Protein AF-A0A1A5ZXB4-F1 (afdb_monomer)

Solvent-accessible surface area (backbone atoms only — not comparable to full-atom values): 4715 Å² total; per-residue (Å²): 105,70,48,60,53,51,34,54,52,55,63,71,67,55,71,84,89,58,99,65,87,51,65,65,51,53,52,52,53,52,50,41,52,52,31,53,52,52,42,50,53,52,49,51,53,55,48,50,57,53,46,40,56,52,53,42,49,51,37,50,55,49,24,72,77,41,71,86,46,60,66,35,61,54,45,53,71,56,66,65,83,123

Structure (mmCIF, N/CA/C/O backbone):
data_AF-A0A1A5ZXB4-F1
#
_entry.id   AF-A0A1A5ZXB4-F1
#
loop_
_atom_site.group_PDB
_atom_site.id
_atom_site.type_symbol
_atom_site.label_atom_id
_atom_site.label_alt_id
_atom_site.label_comp_id
_atom_site.label_asym_id
_atom_site.label_entity_id
_atom_site.label_seq_id
_atom_site.pdbx_PDB_ins_code
_atom_site.Cartn_x
_atom_site.Cartn_y
_atom_site.Cartn_z
_atom_site.occupancy
_atom_site.B_iso_or_equiv
_atom_site.auth_seq_id
_atom_site.auth_comp_id
_atom_site.auth_asym_id
_atom_site.auth_atom_id
_atom_site.pdbx_PDB_model_num
ATOM 1 N N . MET A 1 1 ? -9.456 -7.465 1.907 1.00 67.50 1 MET A N 1
ATOM 2 C CA . MET A 1 1 ? -10.807 -7.657 2.464 1.00 67.50 1 MET A CA 1
ATOM 3 C C . MET A 1 1 ? -10.726 -7.831 3.965 1.00 67.50 1 MET A C 1
ATOM 5 O O . MET A 1 1 ? -10.920 -6.831 4.625 1.00 67.50 1 MET A O 1
ATOM 9 N N . LEU A 1 2 ? -10.244 -8.960 4.496 1.00 87.69 2 LEU A N 1
ATOM 10 C CA . LEU A 1 2 ? -10.267 -9.260 5.943 1.00 87.69 2 LEU A CA 1
ATOM 11 C C . LEU A 1 2 ? -9.918 -8.103 6.906 1.00 87.69 2 LEU A C 1
ATOM 13 O O . LEU A 1 2 ? -10.703 -7.815 7.797 1.00 87.69 2 LEU A O 1
ATOM 17 N N . ALA A 1 3 ? -8.782 -7.410 6.736 1.00 89.94 3 ALA A N 1
ATOM 18 C CA . ALA A 1 3 ? -8.408 -6.302 7.632 1.00 89.94 3 ALA A CA 1
ATOM 19 C C . ALA A 1 3 ? -9.347 -5.083 7.525 1.00 89.94 3 ALA A C 1
ATOM 21 O O . ALA A 1 3 ? -9.625 -4.425 8.522 1.00 89.94 3 ALA A O 1
ATOM 22 N N . GLN A 1 4 ? -9.847 -4.799 6.321 1.00 91.62 4 GLN A N 1
ATOM 23 C CA . GLN A 1 4 ? -10.800 -3.719 6.067 1.00 91.62 4 GLN A CA 1
ATOM 24 C C . GLN A 1 4 ? -12.181 -4.072 6.636 1.00 91.62 4 GLN A C 1
ATOM 26 O O . GLN A 1 4 ? -12.808 -3.233 7.274 1.00 91.62 4 GLN A O 1
ATOM 31 N N . ASP A 1 5 ? -12.619 -5.317 6.450 1.00 94.75 5 ASP A N 1
ATOM 32 C CA . ASP A 1 5 ? -13.911 -5.807 6.939 1.00 94.75 5 ASP A CA 1
ATOM 33 C C . ASP A 1 5 ? -13.927 -5.840 8.476 1.00 94.75 5 ASP A C 1
ATOM 35 O O . ASP A 1 5 ? -14.886 -5.390 9.099 1.00 94.75 5 ASP A O 1
ATOM 39 N N . LEU A 1 6 ? -12.825 -6.280 9.100 1.00 95.44 6 LEU A N 1
ATOM 40 C CA . LEU A 1 6 ? -12.670 -6.281 10.556 1.00 95.44 6 LEU A CA 1
ATOM 41 C C . LEU A 1 6 ? -12.617 -4.862 11.133 1.00 95.44 6 LEU A C 1
ATOM 43 O O . LEU A 1 6 ? -13.171 -4.623 12.202 1.00 95.44 6 LEU A O 1
ATOM 47 N N . LYS A 1 7 ? -11.983 -3.917 10.424 1.00 95.69 7 LYS A N 1
ATOM 48 C CA . LYS A 1 7 ? -11.985 -2.500 10.807 1.00 95.69 7 LYS A CA 1
ATOM 49 C C . LYS A 1 7 ? -13.412 -1.954 10.842 1.00 95.69 7 LYS A C 1
ATOM 51 O O . LYS A 1 7 ? -13.793 -1.355 11.839 1.00 95.69 7 LYS A O 1
ATOM 56 N N . VAL A 1 8 ? -14.186 -2.185 9.778 1.00 95.88 8 VAL A N 1
ATOM 57 C CA . VAL A 1 8 ? -15.582 -1.726 9.687 1.00 95.88 8 VAL A CA 1
ATOM 58 C C . VAL A 1 8 ? -16.438 -2.367 10.774 1.00 95.88 8 VAL A C 1
ATOM 60 O O . VAL A 1 8 ? -17.216 -1.671 11.415 1.00 95.88 8 VAL A O 1
ATOM 63 N N . TRP A 1 9 ? -16.276 -3.670 11.017 1.00 96.06 9 TRP A N 1
ATOM 64 C CA . TRP A 1 9 ? -16.960 -4.339 12.122 1.00 96.06 9 TRP A CA 1
ATOM 65 C C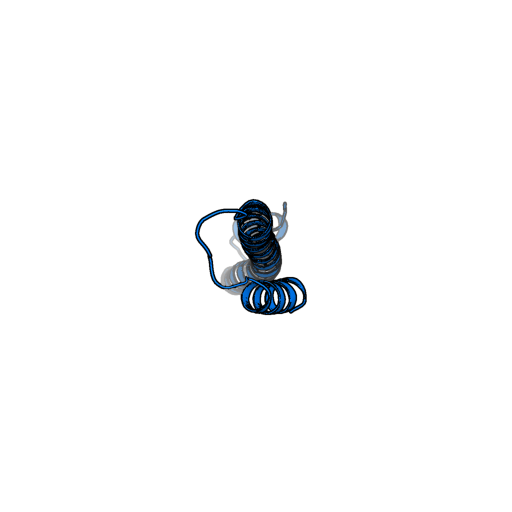 . TRP A 1 9 ? -16.630 -3.679 13.464 1.00 96.06 9 TRP A C 1
ATOM 67 O O . TRP A 1 9 ? -17.538 -3.273 14.177 1.00 96.06 9 TRP A O 1
ATOM 77 N N . LEU A 1 10 ? -15.347 -3.479 13.767 1.00 95.06 10 LEU A N 1
ATOM 78 C CA . LEU A 1 10 ? -14.922 -2.906 15.042 1.00 95.06 10 LEU A CA 1
ATOM 79 C C . LEU A 1 10 ? -15.381 -1.449 15.228 1.00 95.06 10 LEU A C 1
ATOM 81 O O . LEU A 1 10 ? -15.710 -1.062 16.343 1.00 95.06 10 LEU A O 1
ATOM 85 N N . GLU A 1 11 ? -15.453 -0.660 14.152 1.00 95.00 11 GLU A N 1
ATOM 86 C CA . GLU A 1 11 ? -16.022 0.698 14.170 1.00 95.00 11 GLU A CA 1
ATOM 87 C C . GLU A 1 11 ? -17.509 0.710 14.558 1.00 95.00 11 GLU A C 1
ATOM 89 O O . GLU A 1 11 ? -17.952 1.650 15.215 1.00 95.00 11 GLU A O 1
ATOM 94 N N . MET A 1 12 ? -18.273 -0.324 14.189 1.00 95.44 12 MET A N 1
ATOM 95 C CA . MET A 1 12 ? -19.690 -0.454 14.559 1.00 95.44 12 MET A CA 1
ATOM 96 C C . MET A 1 12 ? -19.898 -0.940 16.000 1.00 95.44 12 MET A C 1
ATOM 98 O O . MET A 1 12 ? -20.978 -0.751 16.550 1.00 95.44 12 MET A O 1
ATOM 102 N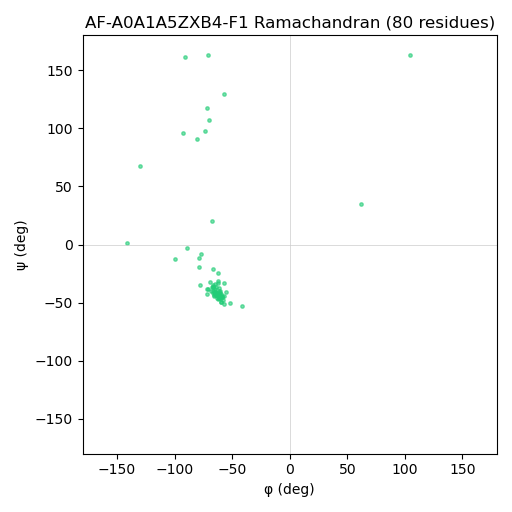 N . GLU A 1 13 ? -18.881 -1.555 16.606 1.00 94.50 13 GLU A N 1
ATOM 103 C CA . GLU A 1 13 ? -18.919 -2.064 17.983 1.00 94.50 13 GLU A CA 1
ATOM 104 C C . GLU A 1 13 ? -18.479 -1.019 19.024 1.00 94.50 13 GLU A C 1
ATOM 106 O O . GLU A 1 13 ? -18.498 -1.309 20.223 1.00 94.50 13 GLU A O 1
ATOM 111 N N . ILE A 1 14 ? -18.054 0.182 18.603 1.00 90.19 14 ILE A N 1
ATOM 112 C CA . ILE A 1 14 ? -17.723 1.261 19.540 1.00 90.19 14 ILE A CA 1
ATOM 113 C C . ILE A 1 14 ? -19.027 1.802 20.147 1.00 90.19 14 ILE A C 1
ATOM 115 O O . ILE A 1 14 ? -19.866 2.338 19.417 1.00 90.1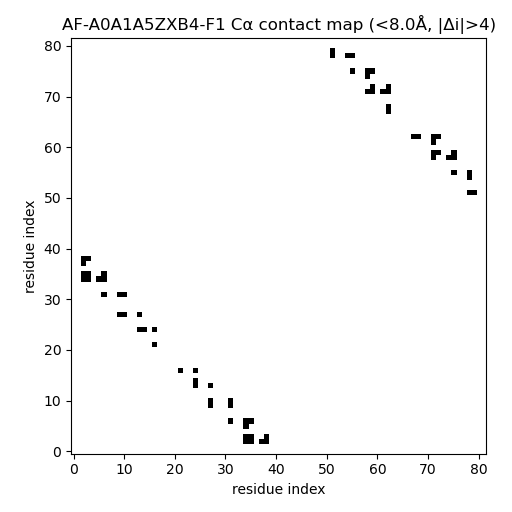9 14 ILE A O 1
ATOM 119 N N . PRO A 1 15 ? -19.217 1.693 21.475 1.00 88.06 15 PRO A N 1
ATOM 120 C CA . PRO A 1 15 ? -20.404 2.218 22.133 1.00 88.06 15 PRO A CA 1
ATOM 121 C C . PRO A 1 15 ? -20.386 3.751 22.163 1.00 88.06 15 PRO A C 1
ATOM 123 O O . PRO A 1 15 ? -19.345 4.392 22.008 1.00 88.06 15 PRO A O 1
ATOM 126 N N . VAL A 1 16 ? -21.550 4.356 22.414 1.00 83.38 16 VAL A N 1
ATOM 127 C CA . VAL A 1 16 ? -21.630 5.793 22.707 1.00 83.38 16 VAL A CA 1
ATOM 128 C C . VAL A 1 16 ? -20.737 6.093 23.910 1.00 83.38 16 VAL A C 1
ATOM 130 O O . VAL A 1 16 ? -20.819 5.414 24.931 1.00 83.38 16 VAL A O 1
ATOM 133 N N . VAL A 1 17 ? -19.866 7.094 23.777 1.00 75.12 17 VAL A N 1
ATOM 134 C CA . VAL A 1 17 ? -18.971 7.505 24.860 1.00 75.12 17 VAL A CA 1
ATOM 135 C C . VAL A 1 17 ? -19.809 8.176 25.946 1.00 75.12 17 VAL A C 1
ATOM 137 O O . VAL A 1 17 ? -20.297 9.291 25.766 1.00 75.12 17 VAL A O 1
ATOM 140 N N . GLU A 1 18 ? -19.994 7.474 27.057 1.00 79.56 18 GLU A N 1
ATOM 141 C CA . GLU A 1 18 ? -20.578 8.008 28.286 1.00 79.56 18 GLU A CA 1
ATOM 142 C C . GLU A 1 18 ? -19.472 8.566 29.200 1.00 79.56 18 GLU A C 1
ATOM 144 O O . GLU A 1 18 ? -18.286 8.281 29.014 1.00 79.56 18 GLU A O 1
ATOM 149 N N . ASP A 1 19 ? -19.841 9.412 30.166 1.00 77.94 19 ASP A N 1
ATOM 150 C CA . ASP A 1 19 ? -18.874 10.079 31.043 1.00 77.94 19 ASP A CA 1
ATOM 151 C C . ASP A 1 19 ? -18.301 9.068 32.062 1.00 77.94 19 ASP A C 1
ATOM 153 O O . ASP A 1 19 ? -18.928 8.733 33.069 1.00 77.94 19 ASP A O 1
ATOM 157 N N . GLY A 1 20 ? -17.116 8.529 31.756 1.00 76.88 20 GLY A N 1
ATOM 158 C CA . GLY A 1 20 ? -16.449 7.458 32.507 1.00 76.88 20 GLY A CA 1
ATOM 159 C C . GLY A 1 20 ? -16.518 6.082 31.823 1.00 76.88 20 GLY A C 1
ATOM 160 O O . GLY A 1 20 ? -17.311 5.848 30.924 1.00 76.88 20 GLY A O 1
ATOM 161 N N . ASN A 1 21 ? -15.658 5.140 32.242 1.00 79.38 21 ASN A N 1
ATOM 162 C CA . ASN A 1 21 ? -15.554 3.781 31.669 1.00 79.38 21 ASN A CA 1
ATOM 163 C C . ASN A 1 21 ? -15.140 3.713 30.172 1.00 79.38 21 ASN A C 1
ATOM 165 O O . ASN A 1 21 ? -15.546 2.812 29.440 1.00 79.38 21 ASN A O 1
ATOM 169 N N . SER A 1 22 ? -14.280 4.632 29.713 1.00 87.88 22 SER A N 1
ATOM 170 C CA . SER A 1 22 ? -13.837 4.726 28.308 1.00 87.88 22 SER A CA 1
ATOM 171 C C . SER A 1 22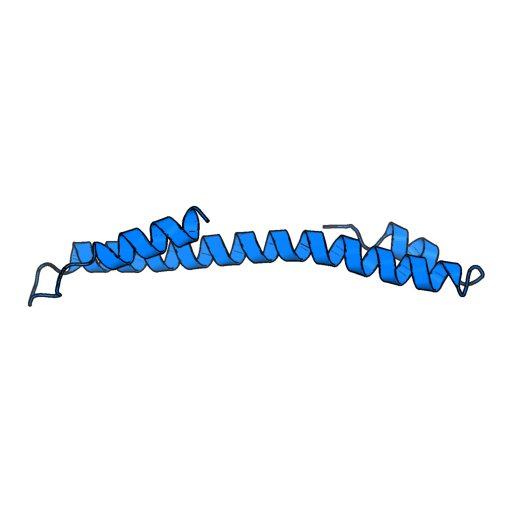 ? -12.755 3.722 27.893 1.00 87.88 22 SER A C 1
ATOM 173 O O . SER A 1 22 ? -12.496 3.571 26.703 1.00 87.88 22 SER A O 1
ATOM 175 N N . PHE A 1 23 ? -12.129 3.008 28.838 1.00 92.06 23 PHE A N 1
ATOM 176 C CA . PHE A 1 23 ? -10.960 2.164 28.551 1.00 92.06 23 PHE A CA 1
ATOM 177 C C . PHE A 1 23 ? -11.217 1.133 27.439 1.00 92.06 23 PHE A C 1
ATOM 179 O O . PHE A 1 23 ? -10.369 0.926 26.575 1.00 92.06 23 PHE A O 1
ATOM 186 N N . GLY A 1 24 ? -12.400 0.507 27.425 1.00 91.94 24 GLY A N 1
ATOM 187 C CA . GLY A 1 24 ? -12.779 -0.426 26.360 1.00 91.94 24 GLY A CA 1
ATOM 188 C C . GLY A 1 24 ? -12.847 0.243 24.983 1.00 91.94 24 GLY A C 1
ATOM 189 O O . GLY A 1 24 ? -12.309 -0.297 24.017 1.00 91.94 24 GLY A O 1
ATOM 190 N N . ALA A 1 25 ? -13.428 1.443 24.909 1.00 91.00 25 ALA A N 1
ATOM 191 C CA . ALA A 1 25 ? -13.509 2.234 23.681 1.00 91.00 25 ALA A CA 1
ATOM 192 C C . ALA A 1 25 ? -12.121 2.711 23.209 1.00 91.00 25 ALA A C 1
ATOM 194 O O . ALA A 1 25 ? -11.830 2.698 22.010 1.00 91.00 25 ALA A O 1
ATOM 195 N N . ASP A 1 26 ? -11.226 3.053 24.140 1.00 92.19 26 ASP A N 1
ATOM 196 C CA . ASP A 1 26 ? -9.841 3.429 23.833 1.00 92.19 26 ASP A CA 1
ATOM 197 C C . ASP A 1 26 ? -9.058 2.243 23.240 1.00 92.19 26 ASP A C 1
ATOM 199 O O . ASP A 1 26 ? -8.341 2.390 22.244 1.00 92.19 26 ASP A O 1
ATOM 203 N N . VAL A 1 27 ? -9.248 1.036 23.789 1.00 95.00 27 VAL A N 1
ATOM 204 C CA . VAL A 1 27 ? -8.670 -0.206 23.245 1.00 95.00 27 VAL A CA 1
ATOM 205 C C . VAL A 1 27 ? -9.213 -0.503 21.845 1.00 95.00 27 VAL A C 1
ATOM 207 O O . VAL A 1 27 ? -8.428 -0.797 20.940 1.00 95.00 27 VAL A O 1
ATOM 210 N N . GLN A 1 28 ? -10.529 -0.396 21.636 1.00 95.25 28 GLN A N 1
ATOM 211 C CA . GLN A 1 28 ? -11.143 -0.581 20.314 1.00 95.25 28 GLN A CA 1
ATOM 212 C C . GLN A 1 28 ? -10.576 0.421 19.294 1.00 95.25 28 GLN A C 1
ATOM 214 O O . GLN A 1 28 ? -10.175 0.028 18.196 1.00 95.25 28 GLN A O 1
ATOM 219 N N . THR A 1 29 ? -10.440 1.691 19.680 1.00 93.62 29 THR A N 1
ATOM 220 C CA . THR A 1 29 ? -9.854 2.749 18.840 1.00 93.62 29 THR A CA 1
ATOM 221 C C . THR A 1 29 ? -8.401 2.441 18.471 1.00 93.62 29 THR A C 1
ATOM 223 O O . THR A 1 29 ? -7.992 2.593 17.315 1.00 93.62 29 THR A O 1
ATOM 226 N N . HIS A 1 30 ? -7.612 1.949 19.427 1.00 96.50 30 HIS A N 1
ATOM 227 C CA . HIS A 1 30 ? -6.234 1.546 19.167 1.00 96.50 30 HIS A CA 1
ATOM 228 C C . HIS A 1 30 ? -6.146 0.380 18.168 1.00 96.50 30 HIS A C 1
ATOM 230 O O . HIS A 1 30 ? -5.330 0.414 17.244 1.00 96.50 30 HIS A O 1
ATOM 236 N N . LEU A 1 31 ? -7.013 -0.625 18.304 1.00 96.69 31 LEU A N 1
ATOM 237 C CA . LEU A 1 31 ? -7.070 -1.770 17.392 1.00 96.69 31 LEU A CA 1
ATOM 238 C C . LEU A 1 31 ? -7.478 -1.366 15.966 1.00 96.69 31 LEU A C 1
ATOM 240 O O . LEU A 1 31 ? -6.888 -1.864 15.006 1.00 96.69 31 LEU A O 1
ATOM 244 N N . ILE A 1 32 ? -8.413 -0.424 15.808 1.00 96.94 32 ILE A N 1
ATOM 245 C CA . ILE A 1 32 ? -8.778 0.151 14.498 1.00 96.94 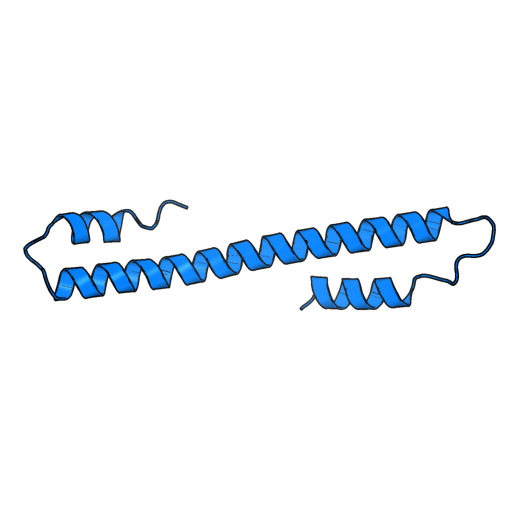32 ILE A CA 1
ATOM 246 C C . ILE A 1 32 ? -7.553 0.765 13.810 1.00 96.94 32 ILE A C 1
ATOM 248 O O . ILE A 1 32 ? -7.327 0.527 12.619 1.00 96.94 32 ILE A O 1
ATOM 252 N N . SER A 1 33 ? -6.735 1.513 14.558 1.00 97.00 33 SER A N 1
ATOM 253 C CA . SER A 1 33 ? -5.489 2.093 14.044 1.00 97.00 33 SER A CA 1
ATOM 254 C C . SER A 1 33 ? -4.504 1.009 13.588 1.00 97.00 33 SER A C 1
ATOM 256 O O . SER A 1 33 ? -3.992 1.057 12.467 1.00 97.00 33 SER A O 1
ATOM 258 N N . GLN A 1 34 ? -4.314 -0.039 14.398 1.00 96.75 34 GLN A N 1
ATOM 259 C CA . GLN A 1 34 ? -3.447 -1.162 14.0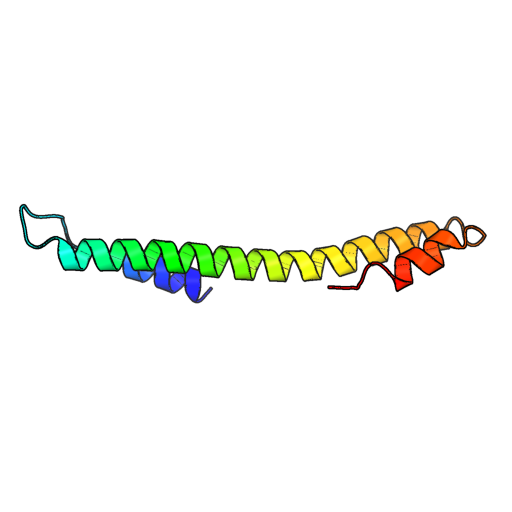29 1.00 96.75 34 GLN A CA 1
ATOM 260 C C . GLN A 1 34 ? -3.933 -1.899 12.770 1.00 96.75 34 GLN A C 1
ATOM 262 O O . GLN A 1 34 ? -3.119 -2.271 11.920 1.00 96.75 34 GLN A O 1
ATOM 267 N N . LEU A 1 35 ? -5.247 -2.091 12.618 1.00 96.75 35 LEU A N 1
ATOM 268 C CA . LEU A 1 35 ? -5.835 -2.704 11.423 1.00 96.75 35 LEU A CA 1
ATOM 269 C C . LEU A 1 35 ? -5.602 -1.850 10.173 1.00 96.75 35 LEU A C 1
ATOM 271 O O . LEU A 1 35 ? -5.247 -2.391 9.121 1.00 96.75 35 LEU A O 1
ATOM 275 N N . ALA A 1 36 ? -5.742 -0.526 10.287 1.00 95.75 36 ALA A N 1
ATOM 276 C CA . ALA A 1 36 ? -5.459 0.399 9.193 1.00 95.75 36 ALA A CA 1
ATOM 277 C C . ALA A 1 36 ? -3.982 0.336 8.761 1.00 95.75 36 ALA A C 1
ATOM 279 O O . ALA A 1 36 ? -3.687 0.253 7.564 1.00 95.75 36 ALA A O 1
ATOM 280 N N . ASP A 1 37 ? -3.058 0.289 9.721 1.00 96.38 37 ASP A N 1
ATOM 281 C CA . ASP A 1 37 ? -1.626 0.152 9.450 1.00 96.38 37 ASP A CA 1
ATOM 282 C C . ASP A 1 37 ? -1.274 -1.195 8.810 1.00 96.38 37 ASP A C 1
ATOM 284 O O . ASP A 1 37 ? -0.497 -1.249 7.849 1.00 96.38 37 ASP A O 1
ATOM 288 N N . ALA A 1 38 ? -1.855 -2.291 9.305 1.00 95.31 38 ALA A N 1
ATOM 289 C CA . ALA A 1 38 ? -1.662 -3.621 8.735 1.00 95.31 38 ALA A CA 1
ATOM 290 C C . ALA A 1 38 ? -2.170 -3.686 7.286 1.00 95.31 38 ALA A C 1
ATOM 292 O O . ALA A 1 38 ? -1.464 -4.176 6.396 1.00 95.31 38 ALA A O 1
ATOM 293 N N . TYR A 1 39 ? -3.356 -3.128 7.028 1.00 95.75 39 TYR A N 1
ATOM 294 C CA . TYR A 1 39 ? -3.916 -3.036 5.684 1.00 95.75 39 TYR A CA 1
ATOM 295 C C . TYR A 1 39 ? -3.025 -2.206 4.753 1.00 95.75 39 TYR A C 1
ATOM 297 O O . TYR A 1 39 ? -2.695 -2.655 3.652 1.00 95.75 39 TYR A O 1
ATOM 305 N N . LYS A 1 40 ? -2.558 -1.036 5.209 1.00 95.94 40 LYS A N 1
ATOM 306 C CA . LYS A 1 40 ? -1.646 -0.175 4.446 1.00 95.94 40 LYS A CA 1
ATOM 307 C C . LYS A 1 40 ? -0.359 -0.909 4.072 1.00 95.94 40 LYS A C 1
ATOM 309 O O . LYS A 1 40 ? 0.030 -0.879 2.907 1.00 95.94 40 LYS A O 1
ATOM 314 N N . LYS A 1 41 ? 0.279 -1.601 5.022 1.00 95.38 41 LYS A N 1
ATOM 315 C CA . LYS A 1 41 ? 1.505 -2.384 4.774 1.00 95.38 41 LYS A CA 1
ATOM 316 C C . LYS A 1 41 ? 1.272 -3.493 3.748 1.00 95.38 41 LYS A C 1
ATOM 318 O O . LYS A 1 41 ? 2.057 -3.629 2.811 1.00 95.38 41 LYS A O 1
ATOM 323 N N . SER A 1 42 ? 0.176 -4.239 3.887 1.00 94.31 42 SER A N 1
ATOM 324 C CA . SER A 1 42 ? -0.195 -5.294 2.937 1.00 94.31 42 SER A CA 1
ATOM 325 C C . SER A 1 42 ? -0.421 -4.737 1.527 1.00 94.31 42 SER A C 1
ATOM 327 O O . SER A 1 42 ? 0.106 -5.279 0.555 1.00 94.31 42 SER A O 1
ATOM 329 N N . ASN A 1 43 ? -1.123 -3.607 1.414 1.00 94.31 43 ASN A N 1
ATOM 330 C CA . ASN A 1 43 ? -1.380 -2.960 0.131 1.00 94.31 43 ASN A CA 1
ATOM 331 C C . ASN A 1 43 ? -0.094 -2.407 -0.506 1.00 94.31 43 ASN A C 1
ATOM 333 O O . ASN A 1 43 ? 0.112 -2.562 -1.707 1.00 94.31 43 ASN A O 1
ATOM 337 N N . THR A 1 44 ? 0.808 -1.815 0.285 1.00 95.25 44 THR A N 1
ATOM 338 C CA . THR A 1 44 ? 2.132 -1.384 -0.194 1.00 95.25 44 THR A CA 1
ATOM 339 C C . THR A 1 44 ? 2.926 -2.560 -0.751 1.00 95.25 44 THR A C 1
ATOM 341 O O . THR A 1 44 ? 3.477 -2.450 -1.843 1.00 95.25 44 THR A O 1
ATOM 344 N N . MET A 1 45 ? 2.939 -3.699 -0.055 1.00 94.38 45 MET A N 1
ATOM 345 C CA . MET A 1 45 ? 3.614 -4.908 -0.532 1.00 94.38 45 MET A CA 1
ATOM 346 C C . MET A 1 45 ? 3.005 -5.414 -1.847 1.00 94.38 45 MET A C 1
ATOM 348 O O . MET A 1 45 ? 3.731 -5.670 -2.806 1.00 94.38 45 MET A O 1
ATOM 352 N N . GLN A 1 46 ? 1.673 -5.491 -1.936 1.00 94.06 46 GLN A N 1
ATOM 353 C CA . GLN A 1 46 ? 0.987 -5.910 -3.162 1.00 94.06 46 GLN A CA 1
ATOM 354 C C . GLN A 1 46 ? 1.272 -4.964 -4.340 1.00 94.06 46 GLN A C 1
ATOM 356 O O . GLN A 1 46 ? 1.507 -5.419 -5.463 1.00 94.06 46 GLN A O 1
ATOM 361 N N . ASN A 1 47 ? 1.274 -3.653 -4.094 1.00 94.62 47 ASN A N 1
ATOM 362 C CA . ASN A 1 47 ? 1.606 -2.655 -5.106 1.00 94.62 47 ASN A CA 1
ATOM 363 C C . ASN A 1 47 ? 3.077 -2.731 -5.519 1.00 94.62 47 ASN A C 1
ATOM 365 O O . ASN A 1 47 ? 3.360 -2.596 -6.706 1.00 94.62 47 ASN A O 1
ATOM 369 N N . GLY A 1 48 ? 3.989 -3.017 -4.586 1.00 93.50 48 GLY A N 1
ATOM 370 C CA . GLY A 1 48 ? 5.405 -3.243 -4.877 1.00 93.50 48 GLY A CA 1
ATOM 371 C C . GLY A 1 48 ? 5.619 -4.396 -5.860 1.00 93.50 48 GLY A C 1
ATOM 372 O O . GLY A 1 48 ? 6.325 -4.231 -6.851 1.00 93.50 48 GLY A O 1
ATOM 373 N N . VAL A 1 49 ? 4.924 -5.523 -5.666 1.00 93.12 49 VAL A N 1
ATOM 374 C CA . VAL A 1 49 ? 4.984 -6.670 -6.595 1.00 93.12 49 VAL A CA 1
ATOM 375 C C . VAL A 1 49 ? 4.468 -6.296 -7.990 1.00 93.12 49 VAL A C 1
ATOM 377 O O . VAL A 1 49 ? 5.067 -6.653 -9.004 1.00 93.12 49 VAL A O 1
ATOM 380 N N . ARG A 1 50 ? 3.366 -5.542 -8.070 1.00 94.38 50 ARG A N 1
ATOM 381 C CA . ARG A 1 50 ? 2.826 -5.072 -9.359 1.00 94.38 50 ARG A CA 1
ATOM 382 C C . ARG A 1 50 ? 3.776 -4.098 -10.056 1.00 94.38 50 ARG A C 1
ATOM 384 O O . ARG A 1 50 ? 3.989 -4.222 -11.261 1.00 94.38 50 ARG A O 1
ATOM 391 N N . ALA A 1 51 ? 4.339 -3.154 -9.303 1.00 93.38 51 ALA A N 1
ATOM 392 C CA . ALA A 1 51 ? 5.287 -2.169 -9.809 1.00 93.38 51 ALA A CA 1
ATOM 393 C C . ALA A 1 51 ? 6.539 -2.850 -10.369 1.00 93.38 51 ALA A C 1
ATOM 395 O O . ALA A 1 51 ? 6.917 -2.565 -11.499 1.00 93.38 51 ALA A O 1
ATOM 396 N N . HIS A 1 52 ? 7.082 -3.839 -9.656 1.00 91.88 52 HIS A N 1
ATOM 397 C CA . HIS A 1 52 ? 8.213 -4.644 -10.113 1.00 91.88 52 HIS A CA 1
ATOM 398 C C . HIS A 1 52 ? 7.992 -5.238 -11.515 1.00 91.88 52 HIS A C 1
ATOM 400 O O . HIS A 1 52 ? 8.819 -5.061 -12.412 1.00 91.88 52 HIS A O 1
ATOM 406 N N . HIS A 1 53 ? 6.851 -5.897 -11.747 1.00 92.94 53 HIS A N 1
ATOM 407 C CA . HIS A 1 53 ? 6.544 -6.441 -13.072 1.00 92.94 53 HIS A CA 1
ATOM 408 C C . HIS A 1 53 ? 6.365 -5.343 -14.130 1.00 92.94 53 HIS A C 1
ATOM 410 O O . HIS A 1 53 ? 6.830 -5.501 -15.261 1.00 92.94 53 HIS A O 1
ATOM 416 N N . GLY A 1 54 ? 5.716 -4.231 -13.771 1.00 94.94 54 GLY A N 1
ATOM 417 C CA . GLY A 1 54 ? 5.512 -3.095 -14.668 1.00 94.94 54 GLY A CA 1
ATOM 418 C C . GLY A 1 54 ? 6.818 -2.415 -15.085 1.00 94.94 54 GLY A C 1
ATOM 419 O O . GLY A 1 54 ? 7.012 -2.127 -16.265 1.00 94.94 54 GLY A O 1
ATOM 420 N N . ASP A 1 55 ? 7.736 -2.199 -14.150 1.00 94.62 55 ASP A N 1
ATOM 421 C CA . ASP A 1 55 ? 9.018 -1.548 -14.420 1.00 94.62 55 ASP A CA 1
ATOM 422 C C . ASP A 1 55 ? 9.950 -2.460 -15.218 1.00 94.62 55 ASP A C 1
ATOM 424 O O . ASP A 1 55 ? 10.574 -2.013 -16.184 1.00 94.62 55 ASP A O 1
ATOM 428 N N . ARG A 1 56 ? 9.945 -3.767 -14.928 1.00 95.31 56 ARG A N 1
ATOM 429 C CA . ARG A 1 56 ? 10.654 -4.754 -15.750 1.00 95.31 56 ARG A CA 1
ATOM 430 C C . ARG A 1 56 ? 10.139 -4.784 -17.191 1.00 95.31 56 ARG A C 1
ATOM 432 O O . ARG A 1 56 ? 10.939 -4.882 -18.119 1.00 95.31 56 ARG A O 1
ATOM 439 N N . LEU A 1 57 ? 8.824 -4.675 -17.395 1.00 96.06 57 LEU A N 1
ATOM 440 C CA . LEU A 1 57 ? 8.229 -4.612 -18.734 1.00 96.06 57 LEU A CA 1
ATOM 441 C C . LEU A 1 57 ? 8.644 -3.343 -19.494 1.00 96.06 57 LEU A C 1
ATOM 443 O O . LEU A 1 57 ? 8.945 -3.428 -20.686 1.00 96.06 57 LEU A O 1
ATOM 447 N N . LYS A 1 58 ? 8.682 -2.182 -18.828 1.00 96.12 58 LYS A N 1
ATOM 448 C CA . LYS A 1 58 ? 9.154 -0.929 -19.446 1.00 96.12 58 LYS A CA 1
ATOM 449 C C . LYS A 1 58 ? 10.599 -1.069 -19.923 1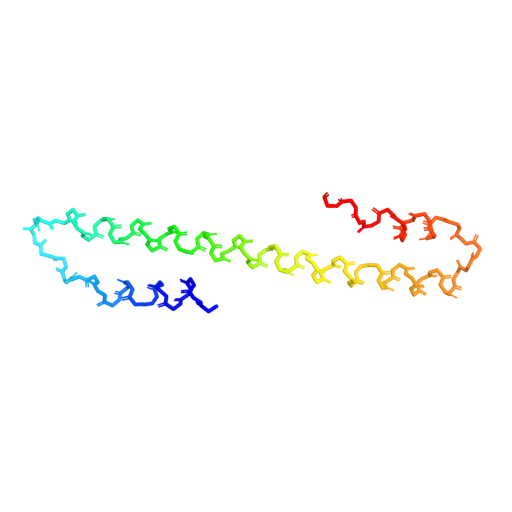.00 96.12 58 LYS A C 1
ATOM 451 O O . LYS A 1 58 ? 10.867 -0.834 -21.096 1.00 96.12 58 LYS A O 1
ATOM 456 N N . LEU A 1 59 ? 11.487 -1.559 -19.056 1.00 95.94 59 LEU A N 1
ATOM 457 C CA . LEU A 1 59 ? 12.892 -1.793 -19.405 1.00 95.94 59 LEU A CA 1
ATOM 458 C C . LEU A 1 59 ? 13.043 -2.793 -20.561 1.00 95.94 59 LEU A C 1
ATOM 460 O O . LEU A 1 59 ? 13.819 -2.554 -21.480 1.00 95.94 59 LEU A O 1
ATOM 464 N N . ALA A 1 60 ? 12.271 -3.884 -20.561 1.00 96.00 60 ALA A N 1
ATOM 465 C CA . ALA A 1 60 ? 12.275 -4.854 -21.659 1.00 96.00 60 ALA A CA 1
ATOM 466 C C . ALA A 1 60 ? 11.782 -4.250 -22.983 1.00 96.00 60 ALA A C 1
ATOM 468 O O . ALA A 1 60 ? 12.314 -4.567 -24.046 1.00 96.00 60 ALA A O 1
ATOM 469 N N . THR A 1 61 ? 10.791 -3.359 -22.923 1.00 97.69 61 THR A N 1
ATOM 470 C CA . THR A 1 61 ? 10.285 -2.635 -24.097 1.00 97.69 61 THR A CA 1
ATOM 471 C C . THR A 1 61 ? 11.351 -1.705 -24.671 1.00 97.69 61 THR A C 1
ATOM 473 O O . THR A 1 61 ? 11.504 -1.632 -25.890 1.00 97.69 61 THR A O 1
ATOM 476 N N . ASP A 1 62 ? 12.101 -1.014 -23.814 1.00 97.19 62 ASP A N 1
ATOM 477 C CA . ASP A 1 62 ? 13.178 -0.125 -24.250 1.00 97.19 62 ASP A CA 1
ATOM 478 C C . ASP A 1 62 ? 14.379 -0.909 -24.787 1.00 97.19 62 ASP A C 1
ATOM 480 O O . ASP A 1 62 ? 14.913 -0.553 -25.836 1.00 97.19 62 ASP A O 1
ATOM 484 N N . TRP A 1 63 ? 14.726 -2.044 -24.174 1.00 97.00 63 TRP A N 1
ATOM 485 C CA . TRP A 1 63 ? 15.750 -2.941 -24.712 1.00 97.00 63 TRP A CA 1
ATOM 486 C C . TRP A 1 63 ? 15.391 -3.469 -26.104 1.00 97.00 63 TRP A C 1
ATOM 488 O O . TRP A 1 63 ? 16.233 -3.488 -26.996 1.00 97.00 63 TRP A O 1
ATOM 498 N N . ALA A 1 64 ? 14.127 -3.845 -26.326 1.00 97.12 64 ALA A N 1
ATOM 499 C CA . ALA A 1 64 ? 13.667 -4.305 -27.635 1.00 97.12 64 ALA A CA 1
ATOM 500 C C . ALA A 1 64 ? 13.786 -3.218 -28.722 1.00 97.12 64 ALA A C 1
ATOM 502 O O . ALA A 1 64 ? 14.012 -3.541 -29.888 1.00 97.12 64 ALA A O 1
ATOM 503 N N . LYS A 1 65 ? 13.650 -1.937 -28.351 1.00 97.81 65 LYS A N 1
ATOM 504 C CA . LYS A 1 65 ? 13.852 -0.795 -29.260 1.00 97.81 65 LYS A CA 1
ATOM 505 C C . LYS A 1 65 ? 15.331 -0.485 -29.486 1.00 97.81 65 LYS A C 1
ATOM 507 O O . LYS A 1 65 ? 15.699 -0.078 -30.585 1.00 97.81 65 LYS A O 1
ATOM 512 N N . TYR A 1 66 ? 16.159 -0.671 -28.461 1.00 96.75 66 TYR A N 1
ATOM 513 C CA . TYR A 1 66 ? 17.576 -0.306 -28.447 1.00 96.75 66 TYR A CA 1
ATOM 514 C C . TYR A 1 66 ? 18.434 -1.489 -27.970 1.00 96.75 66 TYR A C 1
ATOM 516 O O . TYR A 1 66 ? 19.025 -1.443 -26.887 1.00 96.75 66 TYR A O 1
ATOM 524 N N . PRO A 1 67 ? 18.520 -2.575 -28.761 1.00 95.00 67 PRO A N 1
ATOM 525 C CA . PRO A 1 67 ? 19.156 -3.817 -28.319 1.00 95.00 67 PRO A CA 1
ATOM 526 C C . PRO A 1 67 ? 20.668 -3.681 -28.101 1.00 95.00 67 PRO A C 1
ATOM 528 O O . PRO A 1 67 ? 21.259 -4.475 -27.375 1.00 95.00 67 PRO 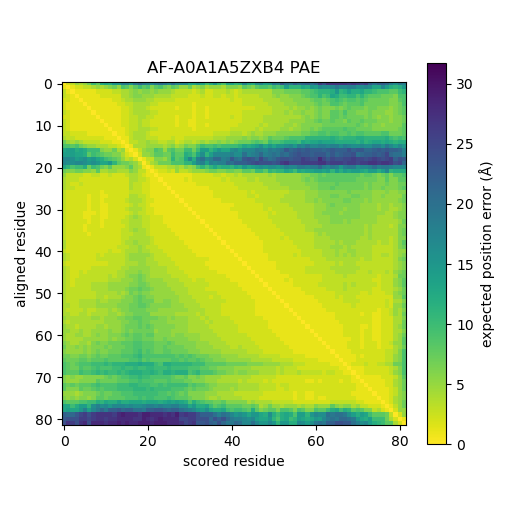A O 1
ATOM 531 N N . ASN A 1 68 ? 21.288 -2.671 -28.711 1.00 96.56 68 ASN A N 1
ATOM 532 C CA . ASN A 1 68 ? 22.706 -2.343 -28.581 1.00 96.56 68 ASN A CA 1
ATOM 533 C C . ASN A 1 68 ? 23.056 -1.623 -27.267 1.00 96.56 68 ASN A C 1
ATOM 535 O O . ASN A 1 68 ? 24.236 -1.402 -27.005 1.00 96.56 68 ASN A O 1
ATOM 539 N N . PHE A 1 69 ? 22.068 -1.220 -26.463 1.00 96.06 69 PHE A N 1
ATOM 540 C CA . PHE A 1 69 ? 22.306 -0.633 -25.145 1.00 96.06 69 PHE A CA 1
ATOM 541 C C . PHE A 1 69 ? 22.267 -1.736 -24.085 1.00 96.06 69 PHE A C 1
ATOM 543 O O . PHE A 1 69 ? 21.206 -2.130 -23.597 1.00 96.06 69 PHE A O 1
ATOM 550 N N . GLU A 1 70 ? 23.452 -2.237 -23.738 1.00 91.56 70 GLU A N 1
ATOM 551 C CA . GLU A 1 70 ? 23.641 -3.338 -22.783 1.00 91.56 70 GLU A CA 1
ATOM 552 C C . GLU A 1 70 ? 23.149 -2.994 -21.365 1.00 91.56 70 GLU A C 1
ATOM 554 O O . GLU A 1 70 ? 22.724 -3.885 -20.625 1.00 91.56 70 GLU A O 1
ATOM 559 N N . ASP A 1 71 ? 23.096 -1.702 -21.019 1.00 94.56 71 ASP A N 1
ATOM 560 C CA . ASP A 1 71 ? 22.567 -1.211 -19.742 1.00 94.56 71 ASP A CA 1
ATOM 561 C C . ASP A 1 71 ? 21.119 -1.650 -19.499 1.00 94.56 71 ASP A C 1
ATOM 563 O O . ASP A 1 71 ? 20.748 -1.930 -18.359 1.00 94.56 71 ASP A O 1
ATOM 567 N N . TYR A 1 72 ? 20.295 -1.778 -20.547 1.00 94.56 72 TYR A N 1
ATOM 568 C CA . TYR A 1 72 ? 18.931 -2.275 -20.371 1.00 94.56 72 TYR A CA 1
ATOM 569 C C . TYR A 1 72 ? 18.905 -3.751 -19.969 1.00 94.56 72 TYR A C 1
ATOM 571 O O . TYR A 1 72 ? 18.124 -4.124 -19.094 1.00 94.56 72 TYR A O 1
ATOM 579 N N . ALA A 1 73 ? 19.770 -4.589 -20.546 1.00 89.25 73 ALA A N 1
ATOM 580 C CA . ALA A 1 73 ? 19.871 -5.995 -20.160 1.00 89.25 73 ALA A CA 1
ATOM 581 C C . ALA A 1 73 ? 20.323 -6.134 -18.695 1.00 89.25 73 ALA A C 1
ATOM 583 O O . ALA A 1 73 ? 19.727 -6.904 -17.934 1.00 89.25 73 ALA A O 1
ATOM 584 N N . ALA A 1 74 ? 21.304 -5.328 -18.271 1.00 91.69 74 ALA A N 1
ATOM 585 C CA . ALA A 1 74 ? 21.746 -5.271 -16.878 1.00 91.69 74 ALA A CA 1
ATOM 586 C C . ALA A 1 74 ? 20.636 -4.756 -15.941 1.00 91.69 74 ALA A C 1
ATOM 588 O O . ALA A 1 74 ? 20.387 -5.338 -14.883 1.00 91.69 74 ALA A O 1
ATOM 589 N N . ALA A 1 75 ? 19.912 -3.706 -16.336 1.00 92.69 75 ALA A N 1
ATOM 590 C CA . ALA A 1 75 ? 18.812 -3.147 -15.556 1.00 92.69 75 ALA A CA 1
ATOM 591 C C . ALA A 1 75 ? 17.656 -4.146 -15.383 1.00 92.69 75 ALA A C 1
ATOM 593 O O . ALA A 1 75 ? 17.143 -4.294 -14.277 1.00 92.69 75 ALA A O 1
ATOM 594 N N . ILE A 1 76 ? 17.276 -4.890 -16.429 1.00 92.94 76 ILE A N 1
ATOM 595 C CA . ILE A 1 76 ? 16.228 -5.928 -16.360 1.00 92.94 76 ILE A CA 1
ATOM 596 C C . ILE A 1 76 ? 16.609 -7.049 -15.383 1.00 92.94 76 ILE A C 1
ATOM 598 O O . ILE A 1 76 ? 15.731 -7.574 -14.692 1.00 92.94 76 ILE A O 1
ATOM 602 N N . ALA A 1 77 ? 17.891 -7.423 -15.322 1.00 89.38 77 ALA A N 1
ATOM 603 C CA . ALA A 1 77 ? 18.389 -8.412 -14.367 1.00 89.38 77 ALA A CA 1
ATOM 604 C C . ALA A 1 77 ? 18.374 -7.885 -12.920 1.00 89.38 77 ALA A C 1
ATOM 606 O O . ALA A 1 77 ? 18.118 -8.648 -11.991 1.00 89.38 77 ALA A O 1
ATOM 607 N N . ASN A 1 78 ? 18.586 -6.577 -12.739 1.00 85.44 78 ASN A N 1
ATOM 608 C CA . ASN A 1 78 ? 18.771 -5.950 -11.430 1.00 85.44 78 ASN A CA 1
ATOM 609 C C . ASN A 1 78 ? 17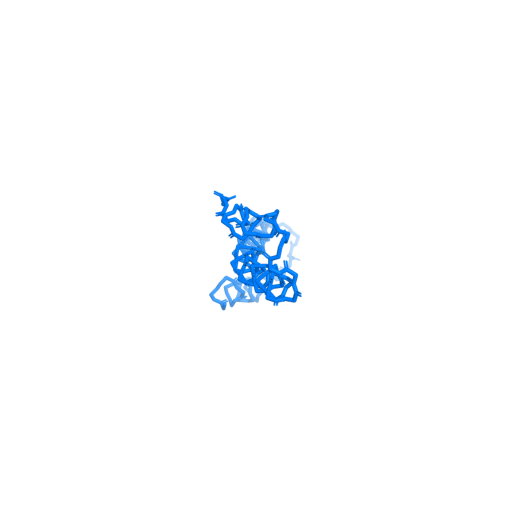.525 -5.258 -10.851 1.00 85.44 78 ASN A C 1
ATOM 611 O O . ASN A 1 78 ? 17.523 -4.962 -9.659 1.00 85.44 78 ASN A O 1
ATOM 615 N N . VAL A 1 79 ? 16.447 -5.037 -11.622 1.00 77.75 79 VAL A N 1
ATOM 616 C CA . VAL A 1 79 ? 15.197 -4.350 -11.184 1.00 77.75 79 VAL A CA 1
ATOM 617 C C . VAL A 1 79 ? 14.380 -5.145 -10.136 1.00 77.75 79 VAL A C 1
ATOM 619 O O . VAL A 1 79 ? 13.176 -4.973 -9.959 1.00 77.75 79 VAL A O 1
ATOM 622 N N . SER A 1 80 ? 15.033 -6.085 -9.457 1.00 61.16 80 SER A N 1
ATOM 623 C CA . SER A 1 80 ? 14.417 -7.234 -8.801 1.00 61.16 80 SER A CA 1
ATOM 624 C C . SER A 1 80 ? 15.029 -7.618 -7.456 1.00 61.16 80 SER A C 1
ATOM 626 O O . SER A 1 80 ? 14.562 -8.592 -6.874 1.00 61.16 80 SER A O 1
ATOM 628 N N . ILE A 1 81 ? 16.035 -6.909 -6.933 1.00 55.62 81 ILE A N 1
ATOM 629 C CA . ILE A 1 81 ? 16.474 -7.175 -5.556 1.00 55.62 81 ILE A CA 1
ATOM 630 C C . ILE A 1 81 ? 15.504 -6.451 -4.619 1.00 55.62 81 ILE A C 1
ATOM 632 O O . ILE A 1 81 ? 15.658 -5.261 -4.346 1.00 55.62 81 ILE A O 1
ATOM 636 N N . VAL A 1 82 ? 14.453 -7.175 -4.229 1.00 48.34 82 VAL A N 1
ATOM 637 C CA . VAL A 1 82 ? 13.617 -6.866 -3.060 1.00 48.34 82 VAL A CA 1
ATOM 638 C C . VAL A 1 82 ? 14.441 -7.087 -1.798 1.00 48.34 82 VAL A C 1
ATOM 640 O O . VAL A 1 82 ? 15.163 -8.109 -1.757 1.00 48.34 82 VAL A O 1
#

InterPro domains:
  IPR003186 Proteasome activator PA28, C-terminal domain [PF02252] (4-78)
  IPR009077 Proteasome activator PA28 [PTHR10660] (4-80)
  IPR036252 Proteasome activator superfamily [SSF47216] (5-78)
  IPR036997 Proteasome activator PA28, C-terminal domain superfamily [G3DSA:1.20.120.180] (1-80)

Secondary structure (DSSP, 8-state):
-HHHHHHHHHHHTPPP--SS--HHHHHHHHHHHHHHHHHHHHHHHHHHHHHHHHHHHHHHHHHHH-TT-HHHHHHHHHTT--

Radius of gyration: 22.72 Å; Cα contacts (8 Å, |Δi|>4): 36; chains: 1; bounding box: 45×19×62 Å

Sequence (82 aa):
MLAQDLKVWLEMEIPVVEDGNSFGADVQTHLISQLADAYKKSNTMQNGVRAHHGDRLKLATDWAKYPNFEDYAAAIANVSIV

pLDDT: mean 91.1, std 9.14, range [48.34, 97.81]

Foldseek 3Di:
DVLVVVLVVLVVVQDDDDDDPCPVNVVSVVVSVVSVVVVVVVVVVVVLVVVLVVVLVVLVVVCVVVVVPCVSVVCNVVSDPD

Nearest PDB structures (foldseek):
  6dfk-assembly2_J  TM=7.846E-01  e=1.016E-03  Plasmodium falciparum 3D7
  6dfk-assembly2_L  TM=7.909E-01  e=1.016E-03  Plasmodium falciparum 3D7
  6dfk-assembly2_H  TM=7.885E-01  e=1.236E-03  Plasmodium falciparum 3D7
  6dfk-assembly2_K  TM=7.815E-01  e=1.236E-03  Plasmodium falciparum 3D7
  1avo-assembly1_B  TM=8.797E-01  e=2.535E-03  Homo sapiens

Mean predicted aligned error: 5.67 Å

Organism: NCBI:txid1296121